Protein AF-A0A2A2R2R1-F1 (afdb_monomer_lite)

Radius of gyration: 13.47 Å; chains: 1; bounding box: 29×30×34 Å

Secondary structure (DSSP, 8-state):
--HHHHHHHHHHHHHHHTGGGGSSS---HHHHHHHHHHHHHHHHT-TT--HHHHHHHHTT-HHHHHHHHTTPPPP-------

Structure (mmCIF, N/CA/C/O backbone):
data_AF-A0A2A2R2R1-F1
#
_entry.id   AF-A0A2A2R2R1-F1
#
loop_
_atom_site.group_PDB
_atom_site.id
_atom_site.type_symbol
_atom_site.label_atom_id
_atom_site.label_alt_id
_atom_site.label_comp_id
_atom_site.label_asym_id
_atom_site.label_entity_id
_atom_site.label_seq_id
_atom_site.pdbx_PDB_ins_code
_atom_site.Cartn_x
_atom_site.Cartn_y
_atom_site.Cartn_z
_atom_site.occupancy
_atom_site.B_iso_or_equiv
_atom_site.auth_seq_id
_atom_site.auth_comp_id
_atom_site.auth_asym_id
_atom_site.auth_atom_id
_atom_site.pdbx_PDB_model_num
ATOM 1 N N . MET A 1 1 ? -13.364 -12.209 0.196 1.00 62.00 1 MET A N 1
ATOM 2 C CA . MET A 1 1 ? -12.024 -11.780 0.643 1.00 62.00 1 MET A CA 1
ATOM 3 C C . MET A 1 1 ? -12.206 -10.509 1.441 1.00 62.00 1 MET A C 1
ATOM 5 O O . MET A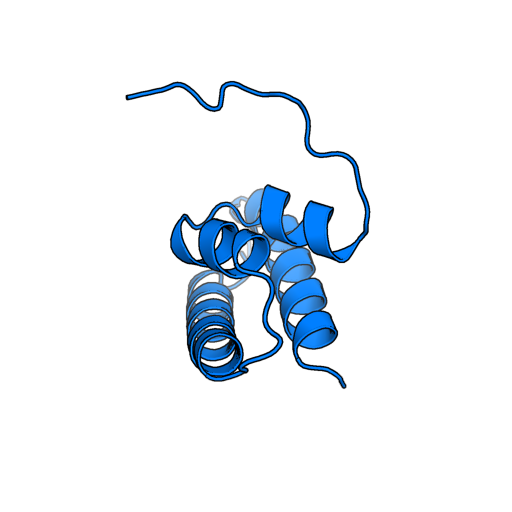 1 1 ? -12.967 -9.652 0.998 1.00 62.00 1 MET A O 1
ATOM 9 N N . ALA A 1 2 ? -11.608 -10.415 2.624 1.00 87.00 2 ALA A N 1
ATOM 10 C CA . ALA A 1 2 ? -11.628 -9.174 3.387 1.00 87.00 2 ALA A CA 1
ATOM 11 C C . ALA A 1 2 ? -10.751 -8.118 2.691 1.00 87.00 2 ALA A C 1
ATOM 13 O O . ALA A 1 2 ? -9.762 -8.451 2.037 1.00 87.00 2 ALA A O 1
ATOM 14 N N . LEU A 1 3 ? 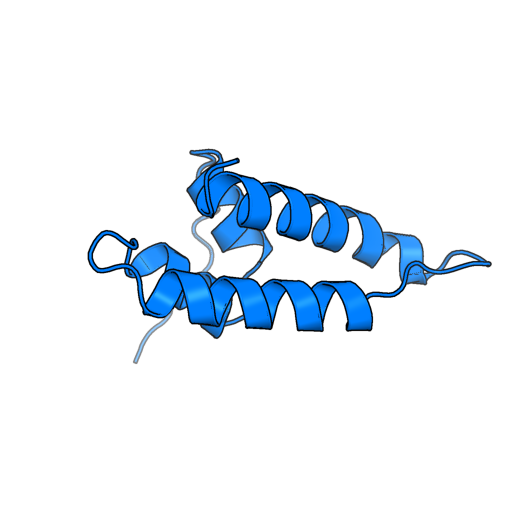-11.117 -6.840 2.821 1.00 91.69 3 LEU A N 1
ATOM 15 C CA . LEU A 1 3 ? -10.432 -5.729 2.147 1.00 91.69 3 LEU A CA 1
ATOM 16 C C . LEU A 1 3 ? -8.932 -5.677 2.485 1.00 91.69 3 LEU A C 1
ATOM 18 O O . LEU A 1 3 ? -8.099 -5.416 1.621 1.00 91.69 3 LEU A O 1
ATOM 22 N N . SER A 1 4 ? -8.579 -5.997 3.730 1.00 90.75 4 SER A N 1
ATOM 23 C CA . SER A 1 4 ? -7.194 -6.113 4.195 1.00 90.75 4 SER A CA 1
ATOM 24 C C . SER A 1 4 ? -6.400 -7.202 3.464 1.00 90.75 4 SER A C 1
ATOM 26 O O . SER A 1 4 ? -5.210 -7.022 3.207 1.00 90.75 4 SER A O 1
ATOM 28 N N . GLU A 1 5 ? -7.039 -8.312 3.087 1.00 93.31 5 GLU A N 1
ATOM 29 C CA . GLU A 1 5 ? -6.410 -9.383 2.309 1.00 93.31 5 GLU A CA 1
ATOM 30 C C . GLU A 1 5 ? -6.135 -8.923 0.878 1.00 93.31 5 GLU A C 1
ATOM 32 O O . GLU A 1 5 ? -5.020 -9.087 0.393 1.00 93.31 5 GLU A O 1
ATOM 37 N N . GLU A 1 6 ? -7.107 -8.257 0.250 1.00 95.50 6 GLU A N 1
ATOM 38 C CA . GLU A 1 6 ? -6.974 -7.729 -1.111 1.00 95.50 6 GLU A CA 1
ATOM 39 C C . GLU A 1 6 ? -5.863 -6.667 -1.206 1.00 95.50 6 GLU A C 1
ATOM 41 O O . GLU A 1 6 ? -5.065 -6.665 -2.151 1.00 95.50 6 GLU A O 1
ATOM 46 N N . ILE A 1 7 ? -5.763 -5.798 -0.195 1.00 95.81 7 ILE A N 1
ATOM 47 C CA . ILE A 1 7 ? -4.670 -4.828 -0.060 1.00 95.81 7 ILE A CA 1
ATOM 48 C C . ILE A 1 7 ? -3.335 -5.556 0.083 1.00 95.81 7 ILE A C 1
ATOM 50 O O . ILE A 1 7 ? -2.385 -5.244 -0.632 1.00 95.81 7 ILE A O 1
ATOM 54 N N . ARG A 1 8 ? -3.246 -6.540 0.980 1.00 96.31 8 ARG A N 1
ATOM 55 C CA . ARG A 1 8 ? -2.017 -7.304 1.224 1.00 96.31 8 ARG A CA 1
ATOM 56 C C . ARG A 1 8 ? -1.524 -8.034 -0.024 1.00 96.31 8 ARG A C 1
ATOM 58 O O . ARG A 1 8 ? -0.323 -7.986 -0.295 1.00 96.31 8 ARG A O 1
ATOM 65 N N . ASP A 1 9 ? -2.415 -8.680 -0.771 1.00 96.94 9 ASP A N 1
ATOM 66 C CA . ASP A 1 9 ? -2.063 -9.370 -2.015 1.00 96.94 9 ASP A CA 1
ATOM 67 C C . ASP A 1 9 ? -1.588 -8.376 -3.078 1.00 96.94 9 ASP A C 1
ATOM 69 O O . ASP A 1 9 ? -0.507 -8.547 -3.635 1.00 96.94 9 ASP A O 1
ATOM 73 N N . THR A 1 10 ? -2.311 -7.270 -3.274 1.00 96.94 10 THR A N 1
ATOM 74 C CA . THR A 1 10 ? -1.916 -6.239 -4.250 1.00 96.94 10 THR A CA 1
ATOM 75 C C . THR A 1 10 ? -0.574 -5.590 -3.881 1.00 96.94 10 THR A C 1
ATOM 77 O O . THR A 1 10 ? 0.255 -5.320 -4.749 1.00 96.94 10 THR A O 1
ATOM 80 N N . LEU A 1 11 ? -0.308 -5.380 -2.586 1.00 97.19 11 LEU A N 1
ATOM 81 C CA . LEU A 1 11 ? 0.991 -4.909 -2.100 1.00 97.19 11 LEU A CA 1
ATOM 82 C C . LEU A 1 11 ? 2.102 -5.932 -2.358 1.00 97.19 11 LEU A C 1
ATOM 84 O O . LEU A 1 11 ? 3.204 -5.534 -2.728 1.00 97.19 11 LEU A O 1
ATOM 88 N N . ARG A 1 12 ? 1.844 -7.234 -2.175 1.00 96.75 12 ARG A N 1
ATOM 89 C CA . ARG A 1 12 ? 2.817 -8.287 -2.508 1.00 96.75 12 ARG A CA 1
ATOM 90 C C . ARG A 1 12 ? 3.156 -8.244 -3.996 1.00 96.75 12 ARG A C 1
ATOM 92 O O . ARG A 1 12 ? 4.339 -8.228 -4.327 1.00 96.75 12 ARG A O 1
ATOM 99 N N . ASP A 1 13 ? 2.141 -8.167 -4.851 1.00 96.50 13 ASP A N 1
ATOM 100 C CA . ASP A 1 13 ? 2.308 -8.126 -6.305 1.00 96.50 13 ASP A CA 1
ATOM 101 C C . ASP A 1 13 ? 3.111 -6.892 -6.729 1.00 96.50 13 ASP A C 1
ATOM 103 O O . ASP A 1 13 ? 4.049 -7.004 -7.511 1.00 96.50 13 ASP A O 1
ATOM 107 N N . TYR A 1 14 ? 2.834 -5.725 -6.139 1.00 96.56 14 TYR A N 1
ATOM 108 C CA . TYR A 1 14 ? 3.639 -4.521 -6.354 1.00 96.56 14 TYR A CA 1
ATOM 109 C C . TYR A 1 14 ? 5.106 -4.721 -5.952 1.00 96.56 14 TYR A C 1
ATOM 111 O O . TYR A 1 14 ? 6.018 -4.403 -6.716 1.00 96.56 14 TYR A O 1
ATOM 119 N N . LEU A 1 15 ? 5.358 -5.258 -4.757 1.00 95.44 15 LEU A N 1
ATOM 120 C CA . LEU A 1 15 ? 6.716 -5.437 -4.235 1.00 95.44 15 LEU A CA 1
ATOM 121 C C . LEU A 1 15 ? 7.533 -6.454 -5.049 1.00 95.44 15 LEU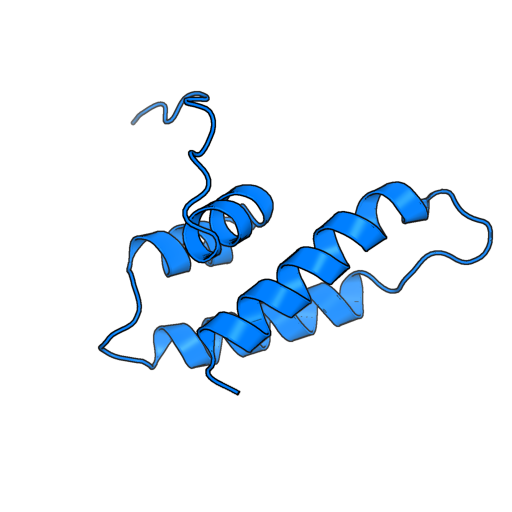 A C 1
ATOM 123 O O . LEU A 1 15 ? 8.757 -6.327 -5.101 1.00 95.44 15 LEU A O 1
ATOM 127 N N . ASP A 1 16 ? 6.870 -7.424 -5.677 1.00 95.06 16 ASP A N 1
ATOM 128 C CA . ASP A 1 16 ? 7.454 -8.392 -6.611 1.00 95.06 16 ASP A CA 1
ATOM 129 C C . ASP A 1 16 ? 7.635 -7.813 -8.030 1.00 95.06 16 ASP A C 1
ATOM 131 O O . ASP A 1 16 ? 8.633 -8.084 -8.697 1.00 95.06 16 ASP A O 1
ATOM 135 N N . ALA A 1 17 ? 6.724 -6.945 -8.473 1.00 94.88 17 ALA A N 1
ATOM 136 C CA . ALA A 1 17 ? 6.753 -6.316 -9.791 1.00 94.88 17 ALA A CA 1
ATOM 137 C C . ALA A 1 17 ? 7.842 -5.237 -9.940 1.00 94.88 17 ALA A C 1
ATOM 139 O O . ALA A 1 17 ? 8.409 -5.069 -11.023 1.00 94.88 17 ALA A O 1
ATOM 140 N N . VAL A 1 18 ? 8.162 -4.509 -8.865 1.00 93.75 18 VAL A N 1
ATOM 141 C CA . VAL A 1 18 ? 9.193 -3.452 -8.858 1.00 93.75 18 VAL A CA 1
ATOM 142 C C . VAL A 1 18 ? 10.575 -3.940 -9.329 1.00 93.75 18 VAL A C 1
ATOM 144 O O . VAL A 1 18 ? 11.128 -3.322 -10.241 1.00 93.75 18 VAL A O 1
ATOM 147 N N . PRO A 1 19 ? 11.178 -5.012 -8.774 1.00 94.31 19 PRO A N 1
ATOM 148 C CA . PRO A 1 19 ? 12.485 -5.481 -9.242 1.00 94.31 19 PRO A CA 1
ATOM 149 C C . PRO A 1 19 ? 12.454 -6.013 -10.685 1.00 94.31 19 PRO A C 1
ATOM 151 O O . PRO A 1 19 ? 13.467 -5.932 -11.380 1.00 94.31 19 PRO A O 1
ATOM 154 N N . ARG A 1 20 ? 11.294 -6.490 -11.156 1.00 93.12 20 ARG A N 1
ATOM 155 C CA . ARG A 1 20 ? 11.083 -7.014 -12.516 1.00 93.12 20 ARG A CA 1
ATOM 156 C C . ARG A 1 20 ? 10.943 -5.938 -13.592 1.00 93.12 20 ARG A C 1
ATOM 158 O O . ARG A 1 20 ? 10.913 -6.255 -14.772 1.00 93.12 20 ARG A O 1
ATOM 165 N N . GLN A 1 21 ? 10.945 -4.653 -13.231 1.00 92.94 21 GLN A N 1
ATOM 166 C CA . GLN A 1 21 ? 10.904 -3.556 -14.213 1.00 92.94 21 GLN A CA 1
ATOM 167 C C . GLN A 1 21 ? 12.097 -3.530 -15.182 1.00 92.94 21 GLN A C 1
ATOM 169 O O . GLN A 1 21 ? 12.058 -2.827 -16.186 1.00 92.94 21 GLN A O 1
ATOM 174 N N . ARG A 1 22 ? 13.173 -4.266 -14.882 1.00 89.94 22 ARG A N 1
ATOM 175 C CA . ARG A 1 22 ? 14.357 -4.390 -15.748 1.00 89.94 22 ARG A CA 1
ATOM 176 C C . ARG A 1 22 ? 14.269 -5.559 -16.731 1.00 89.94 22 ARG A C 1
ATOM 178 O O . ARG A 1 22 ? 15.188 -5.745 -17.524 1.00 89.94 22 ARG A O 1
ATOM 185 N N . GLU A 1 23 ? 13.220 -6.369 -16.644 1.00 92.81 23 GLU A N 1
ATOM 186 C CA . GLU A 1 23 ? 13.027 -7.531 -17.504 1.00 92.81 23 GLU A CA 1
ATOM 187 C C . GLU A 1 23 ? 12.493 -7.115 -18.886 1.00 92.81 23 GLU A C 1
ATOM 189 O O . GLU A 1 23 ? 11.873 -6.059 -19.016 1.00 92.81 23 GLU A O 1
ATOM 194 N N . PRO A 1 24 ? 12.695 -7.937 -19.934 1.00 88.50 24 PRO A N 1
ATOM 195 C CA . PRO A 1 24 ? 12.247 -7.625 -21.297 1.00 88.50 24 PRO A CA 1
ATOM 196 C C . PRO A 1 24 ? 10.735 -7.396 -21.441 1.00 88.50 24 PRO A C 1
ATOM 198 O O . PRO A 1 24 ? 10.302 -6.771 -22.404 1.00 88.50 24 PRO A O 1
ATOM 201 N N . ASN A 1 25 ? 9.937 -7.911 -20.503 1.00 89.75 25 ASN A N 1
ATOM 202 C CA . ASN A 1 25 ? 8.495 -7.706 -20.432 1.00 89.75 25 ASN A CA 1
ATOM 203 C C . ASN A 1 25 ? 8.115 -7.292 -19.000 1.00 89.75 25 ASN A C 1
ATOM 205 O O . ASN A 1 25 ? 7.787 -8.158 -18.183 1.00 89.75 25 ASN A O 1
ATOM 209 N N . PRO A 1 26 ? 8.232 -5.999 -18.660 1.00 89.44 26 PRO A N 1
ATOM 210 C CA . PRO A 1 26 ? 8.023 -5.543 -17.300 1.00 89.44 26 PRO A CA 1
ATOM 211 C C . PRO A 1 26 ? 6.531 -5.599 -16.921 1.00 89.44 26 PRO A C 1
ATOM 213 O O . PRO A 1 26 ? 5.666 -5.303 -17.747 1.00 89.44 26 PRO A O 1
ATOM 216 N N . PRO A 1 27 ? 6.203 -5.939 -15.666 1.00 91.12 27 PRO A N 1
ATOM 217 C CA . PRO A 1 27 ? 4.829 -5.890 -15.172 1.00 91.12 27 PRO A CA 1
ATOM 218 C C . PRO A 1 27 ? 4.277 -4.455 -15.128 1.00 91.12 27 PRO A C 1
ATOM 220 O O . PRO A 1 27 ? 5.019 -3.500 -14.890 1.00 91.12 27 PRO A O 1
ATOM 223 N N . ASP A 1 28 ? 2.960 -4.304 -15.302 1.00 93.50 28 ASP A N 1
ATOM 224 C CA . ASP A 1 28 ? 2.289 -2.999 -15.281 1.00 93.50 28 ASP A CA 1
ATOM 225 C C . ASP A 1 28 ? 2.122 -2.472 -13.845 1.00 93.50 28 ASP A C 1
ATOM 227 O O . ASP A 1 28 ? 1.180 -2.811 -13.122 1.00 93.50 28 ASP A O 1
ATOM 231 N N . LEU A 1 29 ? 3.053 -1.612 -13.426 1.00 93.94 29 LEU A N 1
ATOM 232 C CA . LEU A 1 29 ? 2.977 -0.957 -12.122 1.00 93.94 29 LEU A CA 1
ATOM 233 C C . LEU A 1 29 ? 1.833 0.053 -12.039 1.00 93.94 29 LEU A C 1
ATOM 235 O O . LEU A 1 29 ? 1.286 0.229 -10.952 1.00 93.94 29 LEU A O 1
ATOM 239 N N . LEU A 1 30 ? 1.459 0.714 -13.140 1.00 94.19 30 LEU A N 1
ATOM 240 C CA . LEU A 1 30 ? 0.400 1.728 -13.134 1.00 94.19 30 LEU A CA 1
ATOM 241 C C . LEU A 1 30 ? -0.951 1.094 -12.801 1.00 94.19 30 LEU A C 1
ATOM 243 O O . LEU A 1 30 ? -1.699 1.644 -11.992 1.00 94.19 30 LEU A O 1
ATOM 247 N N . ALA A 1 31 ? -1.222 -0.095 -13.341 1.00 95.12 31 ALA A N 1
ATOM 248 C CA . ALA A 1 31 ? -2.402 -0.875 -12.980 1.00 95.12 31 ALA A CA 1
ATOM 249 C C . ALA A 1 31 ? -2.422 -1.242 -11.483 1.00 95.12 31 ALA A C 1
ATOM 251 O O . ALA A 1 31 ? -3.461 -1.129 -10.828 1.00 95.12 31 ALA A O 1
ATOM 252 N N . LEU A 1 32 ? -1.273 -1.629 -10.915 1.00 95.25 32 LEU A N 1
ATOM 253 C CA . LEU A 1 32 ? -1.153 -1.942 -9.485 1.00 95.25 32 LEU A CA 1
ATOM 254 C C . LEU A 1 32 ? -1.341 -0.699 -8.605 1.00 95.25 32 LEU A C 1
ATOM 256 O O . LEU A 1 32 ? -2.022 -0.782 -7.583 1.00 95.25 32 LEU A O 1
ATOM 260 N N . PHE A 1 33 ? -0.809 0.456 -9.014 1.00 94.75 33 PHE A N 1
ATOM 261 C CA . PHE A 1 33 ? -1.036 1.735 -8.336 1.00 94.75 33 PHE A CA 1
ATOM 262 C C . PHE A 1 33 ? -2.518 2.114 -8.325 1.00 94.75 33 PHE A C 1
ATOM 264 O O . PHE A 1 33 ? -3.070 2.352 -7.255 1.00 94.75 33 PHE A O 1
ATOM 271 N N . ALA A 1 34 ? -3.183 2.089 -9.483 1.00 95.94 34 ALA A N 1
ATOM 272 C CA . ALA A 1 34 ? -4.603 2.425 -9.588 1.00 95.94 34 ALA A CA 1
ATOM 273 C C . ALA A 1 34 ? -5.483 1.498 -8.731 1.00 95.94 34 ALA A C 1
ATOM 275 O O . ALA A 1 34 ? -6.460 1.936 -8.110 1.00 95.94 34 ALA A O 1
ATOM 276 N N . LYS A 1 35 ? -5.116 0.213 -8.649 1.00 96.50 35 LYS A N 1
ATOM 277 C CA . LYS A 1 35 ? -5.783 -0.746 -7.767 1.00 96.50 35 LYS A CA 1
ATOM 278 C C . LYS A 1 35 ? -5.547 -0.414 -6.292 1.00 96.50 35 LYS A C 1
ATOM 280 O O . LYS A 1 35 ? -6.508 -0.401 -5.528 1.00 96.50 35 LYS A O 1
ATOM 285 N N . LEU A 1 36 ? -4.310 -0.118 -5.887 1.00 96.31 36 LEU A N 1
ATOM 286 C CA . LEU A 1 36 ? -3.989 0.283 -4.511 1.00 96.31 36 LEU A CA 1
ATOM 287 C C . LEU A 1 36 ? -4.713 1.568 -4.095 1.00 96.31 36 LEU A C 1
ATOM 289 O O . LEU A 1 36 ? -5.232 1.612 -2.983 1.00 96.31 36 LEU A O 1
ATOM 293 N N . ASP A 1 37 ? -4.810 2.562 -4.980 1.00 95.75 37 ASP A N 1
ATOM 294 C CA . ASP A 1 37 ? -5.552 3.802 -4.722 1.00 95.75 37 ASP A CA 1
ATOM 295 C C . ASP A 1 37 ? -7.050 3.515 -4.529 1.00 95.75 37 ASP A C 1
ATOM 297 O O . ASP A 1 37 ? -7.653 3.944 -3.548 1.00 95.75 37 ASP A O 1
ATOM 301 N N . SER A 1 38 ? -7.643 2.683 -5.390 1.00 96.56 38 SER A N 1
ATOM 302 C CA . SER A 1 38 ? -9.050 2.275 -5.249 1.00 96.56 38 SER A CA 1
ATOM 303 C C . SER A 1 38 ? -9.315 1.517 -3.940 1.00 96.56 38 SER A C 1
ATOM 305 O O . SER A 1 38 ? -10.364 1.675 -3.314 1.00 96.56 38 SER A O 1
ATOM 307 N N . LEU A 1 39 ? -8.372 0.676 -3.512 1.00 95.88 3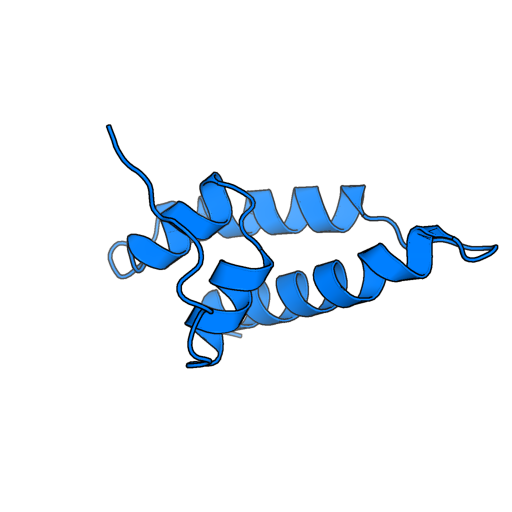9 LEU A N 1
ATOM 308 C CA . LEU A 1 39 ? -8.469 -0.053 -2.247 1.00 95.88 39 LEU A CA 1
ATOM 309 C C . LEU A 1 39 ? -8.275 0.862 -1.037 1.00 95.88 39 LEU A C 1
ATOM 311 O O . LEU A 1 39 ? -8.950 0.668 -0.027 1.00 95.88 39 LEU A O 1
ATOM 315 N N . TYR A 1 40 ? -7.395 1.856 -1.141 1.00 95.75 40 TYR A N 1
ATOM 316 C CA . TYR A 1 40 ? -7.220 2.889 -0.127 1.00 95.75 40 TYR A CA 1
ATOM 317 C C . TYR A 1 40 ? -8.514 3.677 0.090 1.00 95.75 40 TYR A C 1
ATOM 319 O O . TYR A 1 40 ? -8.955 3.784 1.230 1.00 95.75 40 TYR A O 1
ATOM 327 N N . GLU A 1 41 ? -9.171 4.139 -0.976 1.00 95.94 41 GLU A N 1
ATOM 328 C CA . GLU A 1 41 ? -10.440 4.876 -0.876 1.00 95.94 41 GLU A CA 1
ATOM 329 C C . GLU A 1 41 ? -11.538 4.044 -0.199 1.00 95.94 41 GLU A C 1
ATOM 331 O O . GLU A 1 41 ? -12.289 4.545 0.638 1.00 95.94 41 GLU A O 1
ATOM 336 N N . ARG A 1 42 ? -11.609 2.744 -0.516 1.00 95.69 42 ARG A N 1
ATOM 337 C CA . ARG A 1 42 ? -12.534 1.808 0.143 1.00 95.69 42 ARG A CA 1
ATOM 338 C C . ARG A 1 42 ? -12.187 1.612 1.618 1.00 95.69 42 ARG A C 1
ATOM 340 O O . ARG A 1 42 ? -13.091 1.537 2.442 1.00 95.69 42 ARG A O 1
ATOM 347 N N . LEU A 1 43 ? -10.898 1.536 1.954 1.00 94.75 43 LEU A N 1
ATOM 348 C CA . LEU A 1 43 ? -10.437 1.375 3.333 1.00 94.75 43 LEU A CA 1
ATOM 349 C C . LEU A 1 43 ? -10.691 2.643 4.152 1.00 94.75 43 LEU A C 1
ATOM 351 O O . LEU A 1 43 ? -11.071 2.547 5.310 1.00 94.75 43 LEU A O 1
ATOM 355 N N . ALA A 1 44 ? -10.516 3.824 3.561 1.00 93.94 44 ALA A N 1
ATOM 356 C CA . ALA A 1 44 ? -10.744 5.107 4.221 1.00 93.94 44 ALA A CA 1
ATOM 357 C C . ALA A 1 44 ? -12.214 5.319 4.625 1.00 93.94 44 ALA A C 1
ATOM 359 O O . ALA A 1 44 ? -12.495 6.074 5.552 1.00 93.94 44 ALA A O 1
ATOM 360 N N . GLN A 1 45 ? -13.143 4.638 3.950 1.00 94.38 45 GLN A N 1
ATOM 361 C CA . GLN A 1 45 ? -14.570 4.643 4.276 1.00 94.38 45 GLN A CA 1
ATOM 362 C C . GLN A 1 45 ? -14.942 3.636 5.376 1.00 94.38 45 GLN A C 1
ATOM 364 O O . GLN A 1 45 ? -16.052 3.700 5.905 1.00 94.38 45 GLN A O 1
ATOM 369 N N . ASP A 1 46 ? -14.047 2.708 5.726 1.00 92.19 46 ASP A N 1
ATOM 370 C CA . ASP A 1 46 ? -14.290 1.716 6.769 1.00 92.19 46 ASP A CA 1
ATOM 371 C C . ASP A 1 46 ? -13.988 2.326 8.153 1.00 92.19 46 ASP A C 1
ATOM 373 O O . ASP A 1 46 ? -12.837 2.662 8.445 1.00 92.19 46 ASP A O 1
ATOM 377 N N . PRO A 1 47 ? -14.987 2.452 9.048 1.00 89.69 47 PRO A N 1
ATOM 378 C CA . PRO A 1 47 ? -14.793 3.043 10.373 1.00 89.69 47 PRO A CA 1
ATOM 379 C C . PRO A 1 47 ? -13.885 2.204 11.286 1.00 89.69 47 PRO A C 1
ATOM 381 O O . PRO A 1 47 ? -13.430 2.694 12.319 1.00 89.69 47 PRO A O 1
ATOM 384 N N . THR A 1 48 ? -13.629 0.944 10.932 1.00 90.19 48 THR A N 1
ATOM 385 C CA . THR A 1 48 ? -12.739 0.032 11.660 1.00 90.19 48 THR A CA 1
ATOM 386 C C . THR A 1 48 ? -11.318 0.007 11.092 1.00 90.19 48 THR A C 1
ATOM 388 O O . THR A 1 48 ? -10.453 -0.699 11.620 1.00 90.19 48 THR A O 1
ATOM 391 N N . ALA A 1 49 ? -11.042 0.782 10.036 1.00 90.94 49 ALA A N 1
ATOM 392 C CA . ALA A 1 49 ? -9.728 0.830 9.417 1.00 90.94 49 ALA A CA 1
ATOM 393 C C . ALA A 1 49 ? -8.657 1.356 10.378 1.00 90.94 49 ALA A C 1
ATOM 395 O O . ALA A 1 49 ? -8.818 2.372 11.054 1.00 90.94 49 ALA A O 1
ATOM 396 N N . SER A 1 50 ? -7.502 0.685 10.389 1.00 93.00 50 SER A N 1
ATOM 397 C CA . SER A 1 50 ? -6.358 1.143 11.175 1.00 93.00 50 SER A CA 1
ATOM 398 C C . SER A 1 50 ? -5.808 2.467 10.620 1.00 93.00 50 SER A C 1
ATOM 400 O O . SER A 1 50 ? -5.385 2.506 9.456 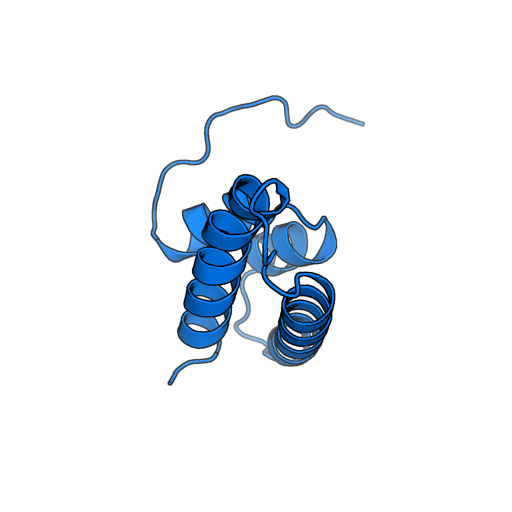1.00 93.00 50 SER A O 1
ATOM 402 N N . PRO A 1 51 ? -5.689 3.527 11.447 1.00 93.94 51 PRO A N 1
ATOM 403 C CA . PRO A 1 51 ? -5.088 4.796 11.032 1.00 93.94 51 PRO A CA 1
ATOM 404 C C . PRO A 1 51 ? -3.645 4.638 10.538 1.00 93.94 51 PRO A C 1
ATOM 406 O O . PRO A 1 51 ? -3.198 5.352 9.642 1.00 93.94 51 PRO A O 1
ATOM 409 N N . GLN A 1 52 ? -2.911 3.669 11.095 1.00 93.25 52 GLN A N 1
ATOM 410 C CA . GLN A 1 52 ? -1.531 3.390 10.709 1.00 93.25 52 GLN A CA 1
ATOM 411 C C . GLN A 1 52 ? -1.441 2.787 9.302 1.00 93.25 52 GLN A C 1
ATOM 413 O O . GLN A 1 52 ? -0.555 3.156 8.529 1.00 93.25 52 GLN A O 1
ATOM 418 N N . LEU A 1 53 ? -2.376 1.901 8.945 1.00 94.50 53 LEU A N 1
ATOM 419 C CA . LEU A 1 53 ? -2.451 1.332 7.600 1.00 94.50 53 LEU A CA 1
ATOM 420 C C . LEU A 1 53 ? -2.804 2.407 6.565 1.00 94.50 53 LEU A C 1
ATOM 422 O O . LEU A 1 53 ? -2.139 2.496 5.533 1.00 94.50 53 LEU A O 1
ATOM 426 N N . LEU A 1 54 ? -3.786 3.260 6.873 1.00 95.50 54 LEU A N 1
ATOM 427 C CA . LEU A 1 54 ? -4.158 4.401 6.030 1.00 95.50 54 LEU A CA 1
ATOM 428 C C . LEU A 1 54 ? -2.976 5.350 5.810 1.00 95.50 54 LEU A C 1
ATOM 430 O O . LEU A 1 54 ? -2.702 5.733 4.674 1.00 95.50 54 LEU A O 1
ATOM 434 N N . HIS A 1 55 ? -2.228 5.668 6.870 1.00 95.25 55 HIS A N 1
ATOM 435 C CA . HIS A 1 55 ? -1.028 6.497 6.774 1.00 95.25 55 HIS A CA 1
ATOM 436 C C . HIS A 1 55 ? 0.027 5.888 5.837 1.00 95.25 55 HIS A C 1
ATOM 438 O O . HIS A 1 55 ? 0.573 6.590 4.984 1.00 95.25 55 HIS A O 1
ATOM 444 N N . TYR A 1 56 ? 0.306 4.584 5.950 1.00 95.50 56 TYR A N 1
ATOM 445 C CA . TYR A 1 56 ? 1.283 3.933 5.075 1.00 95.50 56 TYR A CA 1
ATOM 446 C C . TYR A 1 56 ? 0.839 3.879 3.614 1.00 95.50 56 TYR A C 1
ATOM 448 O O . TYR A 1 56 ? 1.678 4.090 2.737 1.00 95.50 56 TYR A O 1
ATOM 456 N N . LEU A 1 57 ? -0.440 3.612 3.345 1.00 95.25 57 LEU A N 1
ATOM 457 C CA . LEU A 1 57 ? -0.974 3.589 1.982 1.00 95.25 57 LEU A CA 1
ATOM 458 C C . LEU A 1 57 ? -0.955 4.989 1.354 1.00 95.25 57 LEU A C 1
ATOM 460 O O . LEU A 1 57 ? -0.410 5.146 0.262 1.00 95.25 57 LEU A O 1
ATOM 464 N N . HIS A 1 58 ? -1.425 6.008 2.079 1.00 94.81 58 HIS A N 1
ATOM 465 C CA . HIS A 1 58 ? -1.404 7.404 1.629 1.00 94.81 58 HIS A CA 1
ATOM 466 C C . HIS A 1 58 ? 0.025 7.905 1.363 1.00 94.81 58 HIS A C 1
ATOM 468 O O . HIS A 1 58 ? 0.304 8.533 0.345 1.00 94.81 58 HIS A O 1
ATOM 474 N N . GLY A 1 59 ? 0.974 7.568 2.242 1.00 94.75 59 GLY A N 1
ATOM 475 C CA . GLY A 1 59 ? 2.392 7.893 2.069 1.00 94.75 59 GLY A CA 1
ATOM 476 C C . GLY A 1 59 ? 3.140 7.003 1.069 1.00 94.75 59 GLY A C 1
ATOM 477 O O . GLY A 1 59 ? 4.372 7.035 1.059 1.00 94.75 59 GLY A O 1
ATOM 478 N N . LYS A 1 60 ? 2.442 6.146 0.304 1.00 93.88 60 LYS A N 1
ATOM 479 C CA . LYS A 1 60 ? 3.010 5.150 -0.632 1.00 93.88 60 LYS A CA 1
ATOM 480 C C . LYS A 1 60 ? 4.134 4.303 -0.023 1.00 93.88 60 LYS A C 1
ATOM 482 O O . LYS A 1 60 ? 5.017 3.783 -0.705 1.00 93.88 60 LYS A O 1
ATOM 487 N N . SER A 1 61 ? 4.088 4.121 1.293 1.00 94.81 61 SER A N 1
ATOM 488 C CA . SER A 1 61 ? 5.015 3.307 2.072 1.00 94.81 61 SER A CA 1
ATOM 489 C C . SER A 1 61 ? 4.593 1.838 2.009 1.00 94.81 61 SER A C 1
ATOM 491 O O . SER A 1 61 ? 4.364 1.192 3.032 1.00 94.81 61 SER A O 1
ATOM 493 N N . TYR A 1 62 ? 4.488 1.290 0.797 1.00 95.00 62 TYR A N 1
ATOM 494 C CA . TYR A 1 62 ? 3.875 -0.017 0.536 1.00 95.00 62 TYR A CA 1
ATOM 495 C C . TYR A 1 62 ? 4.565 -1.181 1.241 1.00 95.00 62 TYR A C 1
ATOM 497 O O . TYR A 1 62 ? 3.892 -2.081 1.736 1.00 95.00 62 TYR A O 1
ATOM 505 N N . ARG A 1 63 ? 5.896 -1.141 1.392 1.00 95.12 63 ARG A N 1
ATOM 506 C CA . ARG A 1 63 ? 6.616 -2.132 2.208 1.00 95.12 63 ARG A CA 1
ATOM 507 C C . ARG A 1 63 ? 6.161 -2.096 3.670 1.00 95.12 63 ARG A C 1
ATOM 509 O O . ARG A 1 63 ? 5.977 -3.153 4.262 1.00 95.12 63 ARG A O 1
ATOM 516 N N . LYS A 1 64 ? 5.955 -0.902 4.242 1.00 94.44 64 LYS A N 1
ATOM 517 C CA . LYS A 1 64 ? 5.494 -0.744 5.630 1.00 94.44 64 LYS A CA 1
ATOM 518 C C . LYS A 1 64 ? 4.043 -1.180 5.801 1.00 94.44 64 LYS A C 1
ATOM 520 O O . LYS A 1 64 ? 3.744 -1.836 6.794 1.00 94.44 64 LYS A O 1
ATOM 525 N N . ALA A 1 65 ? 3.183 -0.863 4.830 1.00 95.94 65 ALA A N 1
ATOM 526 C CA . ALA A 1 65 ? 1.797 -1.330 4.786 1.00 95.94 65 ALA A CA 1
ATOM 527 C C . ALA A 1 65 ? 1.725 -2.863 4.713 1.00 95.94 65 ALA A C 1
ATOM 529 O O . ALA A 1 65 ? 0.991 -3.484 5.475 1.00 95.94 65 ALA A O 1
ATOM 530 N N . TRP A 1 66 ? 2.543 -3.480 3.854 1.00 96.31 66 TRP A N 1
ATOM 531 C CA . TRP A 1 66 ? 2.609 -4.935 3.735 1.00 96.31 66 TRP A CA 1
ATOM 532 C C . TRP A 1 66 ? 3.120 -5.573 5.027 1.00 96.31 66 TRP A C 1
ATOM 534 O O . TRP A 1 66 ? 2.511 -6.517 5.515 1.00 96.31 66 TRP A O 1
ATOM 544 N N . ASN A 1 67 ? 4.177 -5.024 5.630 1.00 95.50 67 ASN A N 1
ATOM 545 C CA . ASN A 1 67 ? 4.685 -5.501 6.915 1.00 95.50 67 ASN A CA 1
ATOM 546 C C . ASN A 1 67 ? 3.622 -5.403 8.024 1.00 95.50 67 ASN A C 1
ATOM 548 O O . ASN A 1 67 ? 3.424 -6.368 8.753 1.00 95.50 67 ASN A O 1
ATOM 552 N N . PHE A 1 68 ? 2.900 -4.278 8.105 1.00 94.62 68 PHE A N 1
ATOM 553 C CA . PHE A 1 68 ? 1.811 -4.073 9.067 1.00 94.62 68 PHE A CA 1
ATOM 554 C C . PHE A 1 68 ? 0.703 -5.130 8.923 1.00 94.62 68 PHE A C 1
ATOM 556 O O . PHE A 1 68 ? 0.238 -5.663 9.919 1.00 94.62 68 PHE A O 1
ATOM 563 N N 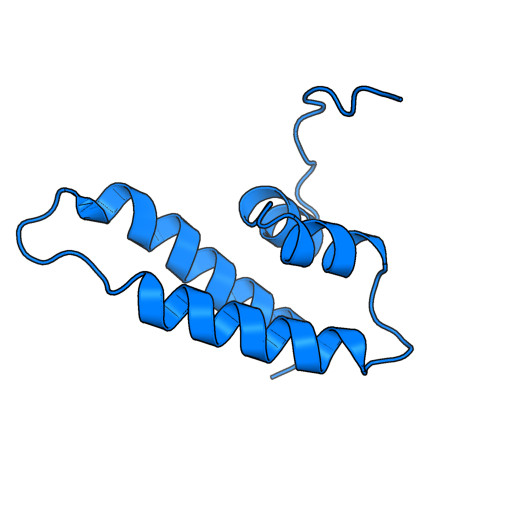. LEU A 1 69 ? 0.320 -5.477 7.690 1.00 94.19 69 LEU A N 1
ATOM 564 C CA . LEU A 1 69 ? -0.711 -6.487 7.403 1.00 94.19 69 LEU A CA 1
ATOM 565 C C . LEU A 1 69 ? -0.258 -7.943 7.605 1.00 94.19 69 LEU A C 1
ATOM 567 O O . LEU A 1 69 ? -1.088 -8.847 7.533 1.00 94.19 69 LEU A O 1
ATOM 571 N N . ASN A 1 70 ? 1.041 -8.183 7.787 1.00 94.06 70 ASN A N 1
ATOM 572 C CA . ASN A 1 70 ? 1.611 -9.516 8.004 1.00 94.06 70 ASN A CA 1
ATOM 573 C C . ASN A 1 70 ? 2.248 -9.654 9.396 1.00 94.06 70 ASN A C 1
ATOM 575 O O . ASN A 1 70 ? 3.015 -10.590 9.612 1.00 94.06 70 ASN A O 1
ATOM 579 N N . ASP A 1 71 ? 1.995 -8.701 10.302 1.00 90.50 71 ASP A N 1
ATOM 580 C CA . ASP A 1 71 ? 2.604 -8.638 11.638 1.00 90.50 71 ASP A CA 1
ATOM 581 C C . ASP A 1 71 ? 4.144 -8.726 11.613 1.00 90.50 71 ASP A C 1
ATOM 583 O O . ASP A 1 71 ? 4.798 -9.171 12.559 1.00 90.50 71 ASP A O 1
ATOM 587 N N . VAL A 1 72 ? 4.752 -8.275 10.512 1.00 90.44 72 VAL A N 1
ATOM 588 C CA . VAL A 1 72 ? 6.203 -8.233 10.349 1.00 90.44 72 VAL A CA 1
ATOM 589 C C . VAL A 1 72 ? 6.715 -6.934 10.971 1.00 90.44 72 VAL A C 1
ATOM 591 O O . VAL A 1 72 ? 6.251 -5.849 10.600 1.00 90.44 72 VAL A O 1
ATOM 594 N N . PRO A 1 73 ? 7.710 -6.990 11.875 1.00 83.12 73 PRO A N 1
ATOM 595 C CA . PRO A 1 73 ? 8.312 -5.792 12.434 1.00 83.12 73 PRO A CA 1
ATOM 596 C C . PRO A 1 73 ? 8.862 -4.894 11.326 1.00 83.12 73 PRO A C 1
ATOM 598 O O . PRO A 1 73 ? 9.750 -5.275 10.561 1.00 83.12 73 PRO A O 1
ATOM 601 N N . ASN A 1 74 ? 8.360 -3.664 11.251 1.00 79.69 74 ASN A N 1
ATOM 602 C CA . ASN A 1 74 ? 8.983 -2.654 10.413 1.00 79.69 74 ASN A CA 1
ATOM 603 C C . ASN A 1 74 ? 10.355 -2.302 10.997 1.00 79.69 74 ASN A C 1
ATOM 605 O O . ASN A 1 74 ? 10.461 -1.971 12.180 1.00 79.69 74 ASN A O 1
ATOM 609 N N . ALA A 1 75 ? 11.405 -2.348 10.170 1.00 70.50 75 ALA A N 1
ATOM 610 C CA . ALA A 1 75 ? 12.719 -1.858 10.570 1.00 70.50 75 ALA A CA 1
ATOM 611 C C . ALA A 1 75 ? 12.572 -0.423 11.104 1.00 70.50 75 ALA A C 1
ATOM 613 O O . ALA A 1 75 ? 11.950 0.422 10.451 1.00 70.50 75 ALA A O 1
ATOM 614 N N . LYS A 1 76 ? 13.116 -0.151 12.299 1.00 56.44 76 LYS A N 1
ATOM 615 C CA . LYS A 1 76 ? 13.165 1.193 12.895 1.00 56.44 76 LYS A CA 1
ATOM 616 C C . LYS A 1 76 ? 14.109 2.075 12.065 1.00 56.44 76 LYS A C 1
ATOM 618 O O . LYS A 1 76 ? 15.258 2.282 12.429 1.00 56.44 76 LYS A O 1
ATOM 623 N N . GLY A 1 77 ? 13.636 2.548 10.918 1.00 50.59 77 GLY A N 1
ATOM 624 C CA . GLY A 1 77 ? 14.294 3.548 10.083 1.00 50.59 77 GLY A CA 1
ATOM 625 C C . GLY A 1 77 ? 13.571 4.881 10.232 1.00 50.59 77 GLY A C 1
ATOM 626 O O . GLY A 1 77 ? 12.407 4.974 9.842 1.00 50.59 77 GLY A O 1
ATOM 627 N N . SER A 1 78 ? 14.257 5.850 10.848 1.00 45.78 78 SER A N 1
ATOM 628 C CA . SER A 1 78 ? 13.903 7.259 11.080 1.00 45.78 78 SER A CA 1
ATOM 629 C C . SER A 1 78 ? 12.491 7.689 10.674 1.00 45.78 78 SER A C 1
ATOM 631 O O . SER A 1 78 ? 12.279 8.243 9.600 1.00 45.78 78 SER A O 1
ATOM 633 N N . CYS A 1 79 ? 11.539 7.556 11.596 1.00 52.06 79 CYS A N 1
ATOM 634 C CA . CYS A 1 79 ? 10.489 8.563 11.708 1.00 52.06 79 CYS A CA 1
ATOM 635 C C . CYS A 1 79 ? 11.111 9.793 12.403 1.00 52.06 79 CYS A C 1
ATOM 637 O O . CYS A 1 79 ? 10.924 9.979 13.599 1.00 52.06 79 CYS A O 1
ATOM 639 N N . GLY A 1 80 ? 11.935 10.572 11.692 1.00 45.72 80 GLY A N 1
ATOM 640 C CA . GLY A 1 80 ? 12.086 11.999 12.005 1.00 45.72 80 GLY A CA 1
ATOM 641 C C . GLY A 1 80 ? 10.877 12.692 11.371 1.00 45.72 80 GLY A C 1
ATOM 642 O O . GLY A 1 80 ? 10.533 12.363 10.244 1.00 45.72 80 GLY A O 1
ATOM 643 N N . GLY A 1 81 ? 10.099 13.532 12.039 1.00 49.88 81 GLY A N 1
ATOM 644 C CA . GLY A 1 81 ? 10.489 14.506 13.043 1.00 49.88 81 GLY A CA 1
ATOM 645 C C . GLY A 1 81 ? 10.354 15.885 12.406 1.00 49.88 81 GLY A C 1
ATOM 646 O O . GLY A 1 81 ? 11.322 16.365 11.826 1.00 49.88 81 GLY A O 1
ATOM 647 N N . HIS A 1 82 ? 9.150 16.456 12.459 1.00 37.78 82 HIS A N 1
ATOM 648 C CA . HIS A 1 82 ? 8.887 17.836 12.874 1.00 37.78 82 HIS A CA 1
ATOM 649 C C . HIS A 1 82 ? 7.389 17.995 13.147 1.00 37.78 82 HIS A C 1
ATOM 651 O O . HIS A 1 82 ? 6.599 17.467 12.332 1.00 37.78 82 HIS A O 1
#

pLDDT: mean 89.19, std 13.61, range [37.78, 97.19]

Foldseek 3Di:
DDLLVQLLVLLVVLVVQVVQCPPPDGDDNVVSLVSLVVSLVVLVPDPPRDPQLNVCSVVVVSVVNNCVSVVHDDPPDDPDDD

Sequence (82 aa):
MALSEEIRDTLRDYLDAVPRQREPNPPDLLALFAKLDSLYERLAQDPTASPQLLHYLHGKSYRKAWNFLNDVPNAKGSCGGH